Protein AF-A0A0F9NEZ1-F1 (afdb_monomer_lite)

Sequence (60 aa):
MTYKEAVDWLKGNRSMTNIIPQDPFETWQVRIAAVDASMTQQAYWIVKAYNDNDLWEALK

Organism: NCBI:txid412755

Radius of gyration: 15.25 Å; chains: 1; bounding box: 20×22×49 Å

Structure (mmCIF, N/CA/C/O backbone):
data_AF-A0A0F9NEZ1-F1
#
_entry.id   AF-A0A0F9NEZ1-F1
#
loop_
_atom_site.group_PDB
_atom_site.id
_atom_site.type_symbol
_atom_site.label_atom_id
_atom_site.label_alt_id
_atom_site.label_comp_id
_atom_site.label_asym_id
_atom_site.label_entity_id
_atom_site.label_seq_id
_atom_site.pdbx_PDB_ins_code
_atom_site.Cartn_x
_atom_site.Cartn_y
_atom_site.Cartn_z
_atom_site.occupancy
_atom_site.B_iso_or_equiv
_atom_site.auth_seq_id
_atom_site.auth_comp_id
_atom_site.auth_asym_id
_atom_site.auth_atom_id
_atom_site.pdbx_PDB_model_num
ATOM 1 N N . MET A 1 1 ? 3.777 10.557 -4.340 1.00 86.19 1 MET A N 1
ATOM 2 C CA . MET A 1 1 ? 4.140 9.170 -4.000 1.00 86.19 1 MET A CA 1
ATOM 3 C C . MET A 1 1 ? 4.959 8.612 -5.148 1.00 86.19 1 MET A C 1
ATOM 5 O O . MET A 1 1 ? 4.497 8.643 -6.280 1.00 86.19 1 MET A O 1
ATOM 9 N N . THR A 1 2 ? 6.191 8.200 -4.873 1.00 95.00 2 THR A N 1
ATOM 10 C CA . THR A 1 2 ? 7.079 7.527 -5.835 1.00 95.00 2 THR A CA 1
ATOM 11 C C . THR A 1 2 ? 6.701 6.047 -5.984 1.00 95.00 2 THR A C 1
ATOM 13 O O . THR A 1 2 ? 5.990 5.508 -5.137 1.00 95.00 2 THR A O 1
ATOM 16 N N . TYR A 1 3 ? 7.195 5.357 -7.021 1.00 94.31 3 TYR A N 1
ATOM 17 C CA . TYR A 1 3 ? 6.946 3.915 -7.197 1.00 94.31 3 TYR A CA 1
ATOM 18 C C . TYR A 1 3 ? 7.443 3.085 -6.002 1.00 94.31 3 TYR A C 1
ATOM 20 O O . TYR A 1 3 ? 6.716 2.239 -5.488 1.00 94.31 3 TYR A O 1
ATOM 28 N N . LYS A 1 4 ? 8.651 3.380 -5.498 1.00 95.69 4 LYS A N 1
ATOM 29 C CA . LYS A 1 4 ? 9.204 2.719 -4.306 1.00 95.69 4 LYS A CA 1
ATOM 30 C C . LYS A 1 4 ? 8.2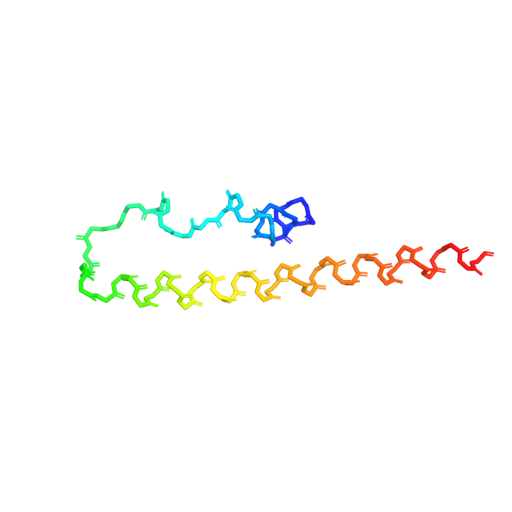79 2.890 -3.098 1.00 95.69 4 LYS A C 1
ATOM 32 O O . LYS A 1 4 ? 7.948 1.909 -2.442 1.00 95.69 4 LYS A O 1
ATOM 37 N N . GLU A 1 5 ? 7.821 4.116 -2.843 1.00 94.25 5 GLU A N 1
ATOM 38 C CA . GLU A 1 5 ? 6.885 4.391 -1.747 1.00 94.25 5 GLU A CA 1
ATOM 39 C C . GLU A 1 5 ? 5.542 3.680 -1.934 1.00 94.25 5 GLU A C 1
ATOM 41 O O . GLU A 1 5 ? 4.977 3.201 -0.956 1.00 94.25 5 GLU A O 1
ATOM 46 N N . ALA A 1 6 ? 5.034 3.595 -3.167 1.00 95.81 6 ALA A N 1
ATOM 47 C CA . ALA A 1 6 ? 3.804 2.872 -3.473 1.00 95.81 6 ALA A CA 1
ATOM 48 C C . ALA A 1 6 ? 3.944 1.370 -3.174 1.00 95.81 6 ALA A C 1
ATOM 50 O O . ALA A 1 6 ? 3.079 0.787 -2.523 1.00 95.81 6 ALA A O 1
ATOM 51 N N . VAL A 1 7 ? 5.062 0.750 -3.563 1.00 96.25 7 VAL A N 1
ATOM 52 C CA . VAL A 1 7 ? 5.349 -0.653 -3.225 1.00 96.25 7 VAL A CA 1
ATOM 53 C C . VAL A 1 7 ? 5.432 -0.849 -1.710 1.00 96.25 7 VAL A C 1
ATOM 55 O O . VAL A 1 7 ? 4.891 -1.825 -1.193 1.00 96.25 7 VAL A O 1
ATOM 58 N N . ASP A 1 8 ? 6.060 0.076 -0.984 1.00 95.50 8 ASP A N 1
ATOM 59 C CA . ASP A 1 8 ? 6.141 0.005 0.478 1.00 95.50 8 ASP A CA 1
ATOM 60 C C . ASP A 1 8 ? 4.758 0.139 1.146 1.00 95.50 8 ASP A C 1
ATOM 62 O O . ASP A 1 8 ? 4.481 -0.580 2.107 1.00 95.50 8 ASP A O 1
ATOM 66 N N . TRP A 1 9 ? 3.865 0.987 0.618 1.00 94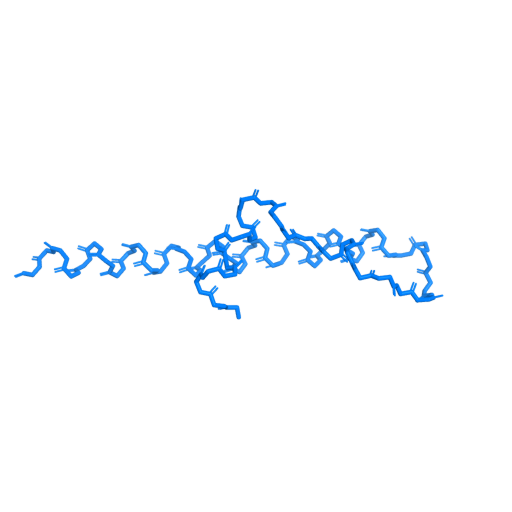.94 9 TRP A N 1
ATOM 67 C CA . TRP A 1 9 ? 2.461 1.061 1.048 1.00 94.94 9 TRP A CA 1
ATOM 68 C C . TRP A 1 9 ? 1.712 -0.255 0.814 1.00 94.94 9 TRP A C 1
ATOM 70 O O . TRP A 1 9 ? 1.053 -0.754 1.723 1.00 94.94 9 TRP A O 1
ATOM 80 N N . LEU A 1 10 ? 1.842 -0.858 -0.372 1.00 94.62 10 LEU A N 1
ATOM 81 C CA . LEU A 1 10 ? 1.150 -2.112 -0.702 1.00 94.62 10 LEU A CA 1
ATOM 82 C C . LEU A 1 10 ? 1.684 -3.324 0.074 1.00 94.62 10 LEU A C 1
ATOM 84 O O . LEU A 1 10 ? 0.948 -4.283 0.287 1.00 94.62 10 LEU A O 1
ATOM 88 N N . LYS A 1 11 ? 2.945 -3.288 0.521 1.00 95.06 11 LYS A N 1
ATOM 89 C CA . LYS A 1 11 ? 3.537 -4.316 1.394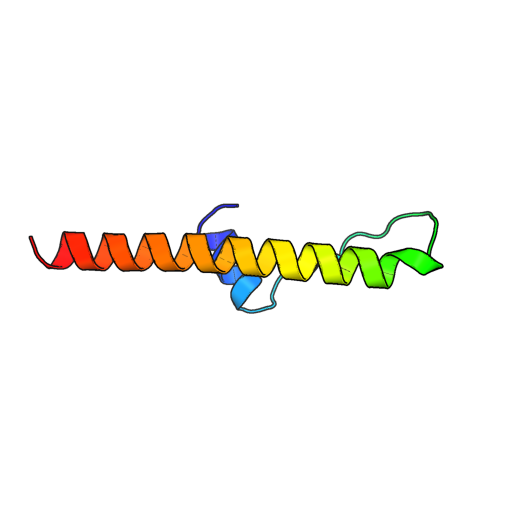 1.00 95.06 11 LYS A CA 1
ATOM 90 C C . LYS A 1 11 ? 3.176 -4.147 2.872 1.00 95.06 11 LYS A C 1
ATOM 92 O O . LYS A 1 11 ? 3.569 -4.986 3.676 1.00 95.06 11 LYS A O 1
ATOM 97 N N . GLY A 1 12 ? 2.466 -3.078 3.239 1.00 89.94 12 GLY A N 1
ATOM 98 C CA . GLY A 1 12 ? 2.146 -2.771 4.634 1.00 89.94 12 GLY A CA 1
ATOM 99 C C . GLY A 1 12 ? 3.330 -2.224 5.438 1.00 89.94 12 GLY A C 1
ATOM 100 O O . GLY A 1 12 ? 3.259 -2.154 6.659 1.00 89.94 12 GLY A O 1
ATOM 101 N N . ASN A 1 13 ? 4.412 -1.795 4.778 1.00 92.00 13 ASN A N 1
ATOM 102 C CA . ASN A 1 13 ? 5.575 -1.196 5.446 1.00 92.00 13 ASN A CA 1
ATOM 103 C C . ASN A 1 13 ? 5.325 0.266 5.862 1.00 92.00 13 ASN A C 1
ATOM 105 O O . ASN A 1 13 ? 6.193 0.900 6.465 1.00 92.00 13 ASN A O 1
ATOM 109 N N . ARG A 1 14 ? 4.169 0.834 5.498 1.00 86.56 14 ARG A N 1
ATOM 110 C CA . ARG A 1 14 ? 3.776 2.215 5.794 1.00 86.56 14 ARG A CA 1
ATOM 111 C C . ARG A 1 14 ? 2.355 2.261 6.351 1.00 86.56 14 ARG A C 1
ATOM 113 O O . ARG A 1 14 ? 1.477 1.564 5.859 1.00 86.56 14 ARG A O 1
ATOM 120 N N . SER A 1 15 ? 2.161 3.117 7.350 1.00 84.38 15 SER A N 1
ATOM 121 C CA . SER A 1 15 ? 0.866 3.516 7.904 1.00 84.38 15 SER A CA 1
ATOM 122 C C . SER A 1 15 ? 1.001 4.903 8.530 1.00 84.38 15 SER A C 1
ATOM 124 O O . SER A 1 15 ? 2.071 5.276 9.030 1.00 84.38 15 SER A O 1
ATOM 126 N N . MET A 1 16 ? -0.086 5.668 8.519 1.00 79.81 16 MET A N 1
ATOM 127 C CA . MET A 1 16 ? -0.186 6.953 9.200 1.00 79.81 16 MET A CA 1
ATOM 128 C C . MET A 1 16 ? -0.203 6.822 10.728 1.00 79.81 16 MET A C 1
ATOM 130 O O . MET A 1 16 ? -0.019 7.832 11.405 1.00 79.81 16 MET A O 1
ATOM 134 N N . THR A 1 17 ? -0.322 5.610 11.292 1.00 72.25 17 THR A N 1
ATOM 135 C CA . THR A 1 17 ? -0.130 5.370 12.737 1.00 72.25 17 THR A CA 1
ATOM 136 C C . THR A 1 17 ? 1.267 5.749 13.233 1.00 72.25 17 THR A C 1
ATOM 138 O O . THR A 1 17 ? 1.464 5.911 14.433 1.00 72.25 17 THR A O 1
ATOM 141 N N . ASN A 1 18 ? 2.244 5.892 12.331 1.00 64.62 18 ASN A N 1
ATOM 142 C CA . ASN A 1 18 ? 3.620 6.261 12.671 1.00 64.62 18 A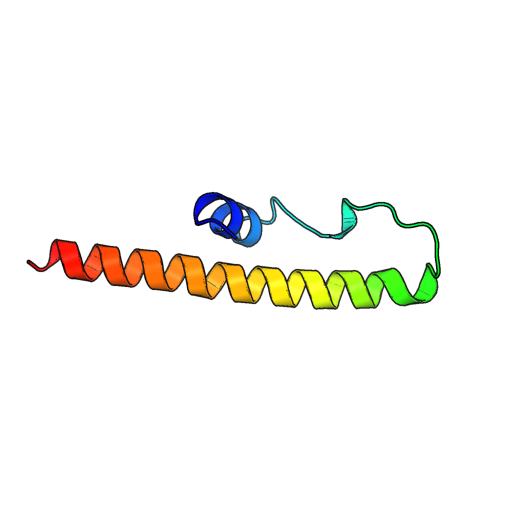SN A CA 1
ATOM 143 C C . ASN A 1 18 ? 3.812 7.769 12.915 1.00 64.62 18 ASN A C 1
ATOM 145 O O . ASN A 1 18 ? 4.910 8.199 13.263 1.00 64.62 18 ASN A O 1
ATOM 149 N N . ILE A 1 19 ? 2.771 8.582 12.717 1.00 65.38 19 ILE A N 1
ATOM 150 C CA . ILE A 1 19 ? 2.785 10.018 12.999 1.00 65.38 19 ILE A CA 1
ATOM 151 C C . ILE A 1 19 ? 2.079 10.212 14.339 1.00 65.38 19 ILE A C 1
ATOM 153 O O . ILE A 1 19 ? 0.906 9.880 14.437 1.00 65.38 19 ILE A O 1
ATOM 157 N N . ILE A 1 20 ? 2.781 10.725 15.359 1.00 58.44 20 ILE A N 1
ATOM 158 C CA . ILE A 1 20 ? 2.213 11.048 16.682 1.00 58.44 20 ILE A CA 1
ATOM 159 C C . ILE A 1 20 ? 1.666 12.486 16.653 1.00 58.44 20 ILE A C 1
ATOM 161 O O . ILE A 1 20 ? 2.466 13.421 16.583 1.00 58.44 20 ILE A O 1
ATOM 165 N N . PRO A 1 21 ? 0.344 12.710 16.733 1.00 61.41 21 PRO A N 1
ATOM 166 C CA . PRO A 1 21 ? -0.245 14.045 16.746 1.00 61.41 21 PRO A CA 1
ATOM 167 C C . PRO A 1 21 ? -0.982 14.318 18.067 1.00 61.41 21 PRO A C 1
ATOM 169 O O . PRO A 1 21 ? -1.497 13.409 18.716 1.00 61.41 21 PRO A O 1
ATOM 172 N N . GLN A 1 22 ? -1.027 15.588 18.476 1.00 64.00 22 GLN A N 1
ATOM 173 C CA . GLN A 1 22 ? -1.343 15.963 19.859 1.00 64.00 22 GLN A CA 1
ATOM 174 C C . GLN A 1 22 ? -2.834 16.190 20.212 1.00 64.00 22 GLN A C 1
ATOM 176 O O . GLN A 1 22 ? -3.100 16.294 21.399 1.00 64.00 22 GLN A O 1
ATOM 181 N N . ASP A 1 23 ? -3.804 16.229 19.279 1.00 64.50 23 ASP A N 1
ATOM 182 C CA . ASP A 1 23 ? -5.263 16.281 19.590 1.00 64.50 23 ASP A CA 1
ATOM 183 C C . ASP A 1 23 ? -6.134 16.306 18.301 1.00 64.50 23 ASP A C 1
ATOM 185 O O . ASP A 1 23 ? -5.612 16.701 17.252 1.00 64.50 23 ASP A O 1
ATOM 189 N N . PRO A 1 24 ? -7.444 15.940 18.297 1.00 64.12 24 PRO A N 1
ATOM 190 C CA . PRO A 1 24 ? -8.200 15.178 19.295 1.00 64.12 24 PRO A CA 1
ATOM 191 C C . PRO A 1 24 ? -8.145 13.664 19.060 1.00 64.12 24 PRO A C 1
ATOM 193 O O . PRO A 1 24 ? -8.578 13.171 18.010 1.00 64.12 24 PRO A O 1
ATOM 196 N N . PHE A 1 25 ? -7.637 12.928 20.058 1.00 67.25 25 PHE A N 1
ATOM 197 C CA . PHE A 1 25 ? -7.351 11.478 20.023 1.00 67.25 25 PHE A CA 1
ATOM 198 C C . PHE A 1 25 ? -8.529 10.621 19.528 1.00 67.25 25 PHE A C 1
ATOM 200 O O . PHE A 1 25 ? -8.350 9.685 18.752 1.00 67.25 25 PHE A O 1
ATOM 207 N N . GLU A 1 26 ? -9.749 10.992 19.909 1.00 72.88 26 GLU A N 1
ATOM 208 C CA . GLU A 1 26 ? -10.980 10.237 19.648 1.00 72.88 26 GLU A CA 1
ATOM 209 C C . GLU A 1 26 ? -11.297 10.070 18.155 1.00 72.88 26 GLU A C 1
ATOM 211 O O . GLU A 1 26 ? -11.874 9.067 17.743 1.00 72.88 26 GLU A O 1
ATOM 216 N N . THR A 1 27 ? -10.888 11.027 17.313 1.00 74.19 27 THR A N 1
ATOM 217 C CA . THR A 1 27 ? -11.140 10.960 15.861 1.00 74.19 27 THR A CA 1
ATOM 218 C C . THR A 1 27 ? -9.935 10.465 15.062 1.00 74.19 27 THR A C 1
ATOM 220 O O . THR A 1 27 ? -10.042 10.260 13.851 1.00 74.19 27 THR A O 1
ATOM 223 N N . TRP A 1 28 ? -8.786 10.246 15.713 1.00 79.62 28 TRP A N 1
ATOM 224 C CA . TRP A 1 28 ? -7.537 9.909 15.029 1.00 79.62 28 TRP A CA 1
ATOM 225 C C . TRP A 1 28 ? -7.559 8.529 14.400 1.00 79.62 28 TRP A C 1
ATOM 227 O O . TRP A 1 28 ? -7.115 8.386 13.268 1.00 79.62 28 TRP A O 1
ATOM 237 N N . GLN A 1 29 ? -8.126 7.534 15.077 1.00 80.88 29 GLN A N 1
ATOM 238 C CA . GLN A 1 29 ? -8.216 6.176 14.536 1.00 80.88 29 GLN A CA 1
ATOM 239 C C . GLN A 1 29 ? -9.001 6.152 13.217 1.00 80.88 29 GLN A C 1
ATOM 241 O O . GLN A 1 29 ? -8.565 5.544 12.242 1.00 80.88 29 GLN A O 1
ATOM 246 N N . VAL A 1 30 ? -10.113 6.890 13.158 1.00 84.75 30 VAL A N 1
ATOM 247 C CA . VAL A 1 30 ? -10.946 7.012 11.953 1.00 84.75 30 VAL A CA 1
ATOM 248 C C . VAL A 1 30 ? -10.208 7.766 10.846 1.00 84.75 30 VAL A C 1
ATOM 250 O O . VAL A 1 30 ? -10.228 7.344 9.692 1.00 84.75 30 VAL A O 1
ATOM 253 N N . ARG A 1 31 ? -9.517 8.864 11.181 1.00 83.56 31 ARG A N 1
ATOM 254 C CA . ARG A 1 31 ? -8.739 9.650 10.209 1.00 83.56 31 ARG A CA 1
ATOM 255 C C . ARG A 1 31 ? -7.549 8.865 9.665 1.00 83.56 31 ARG A C 1
ATOM 257 O O . ARG A 1 31 ? -7.335 8.879 8.461 1.00 83.56 31 ARG A O 1
ATOM 264 N N . ILE A 1 32 ? -6.812 8.162 10.522 1.00 86.31 32 ILE A N 1
ATOM 265 C CA . ILE A 1 32 ? -5.703 7.285 10.129 1.00 86.31 32 ILE A CA 1
ATOM 266 C C . ILE A 1 32 ? -6.218 6.207 9.189 1.00 86.31 32 ILE A C 1
ATOM 268 O O . ILE A 1 32 ? -5.667 6.062 8.108 1.00 86.31 32 ILE A O 1
ATOM 272 N N . ALA A 1 33 ? -7.309 5.520 9.540 1.00 88.19 33 ALA A N 1
ATOM 273 C CA . ALA A 1 33 ? -7.885 4.493 8.678 1.00 88.19 33 ALA A CA 1
ATOM 274 C C . ALA A 1 33 ? -8.305 5.054 7.308 1.00 88.19 33 ALA A C 1
ATOM 276 O O . ALA A 1 33 ? -8.019 4.450 6.276 1.00 88.19 33 ALA A O 1
ATOM 277 N N . ALA A 1 34 ? -8.945 6.228 7.279 1.00 90.38 34 ALA A N 1
ATOM 278 C CA . ALA A 1 34 ? -9.356 6.874 6.035 1.00 90.38 34 ALA A CA 1
ATOM 279 C C . ALA A 1 34 ? -8.159 7.307 5.171 1.00 90.38 34 ALA A C 1
ATOM 281 O O . ALA A 1 34 ? -8.180 7.144 3.947 1.00 90.38 34 ALA A O 1
ATOM 282 N N . VAL A 1 35 ? -7.106 7.845 5.794 1.00 90.44 35 VAL A N 1
ATOM 283 C CA . VAL A 1 35 ? -5.895 8.251 5.074 1.00 90.44 35 VAL A CA 1
ATOM 284 C C . VAL A 1 35 ? -5.111 7.030 4.605 1.00 90.44 35 VAL A C 1
ATOM 286 O O . VAL A 1 35 ? -4.728 7.004 3.442 1.00 90.44 35 VAL A O 1
ATOM 289 N N . ASP A 1 36 ? -4.938 6.000 5.432 1.00 92.88 36 ASP A N 1
ATOM 290 C CA . ASP A 1 36 ? -4.287 4.747 5.035 1.00 92.88 36 ASP A CA 1
ATOM 291 C C . ASP A 1 36 ? -5.015 4.115 3.845 1.00 92.88 36 ASP A C 1
ATOM 293 O O . ASP A 1 36 ? -4.379 3.791 2.845 1.00 92.88 36 ASP A O 1
ATOM 297 N N . ALA A 1 37 ? -6.350 4.049 3.876 1.00 94.06 37 ALA A N 1
ATOM 298 C CA . ALA A 1 37 ? -7.137 3.561 2.745 1.00 94.06 37 ALA A CA 1
ATOM 299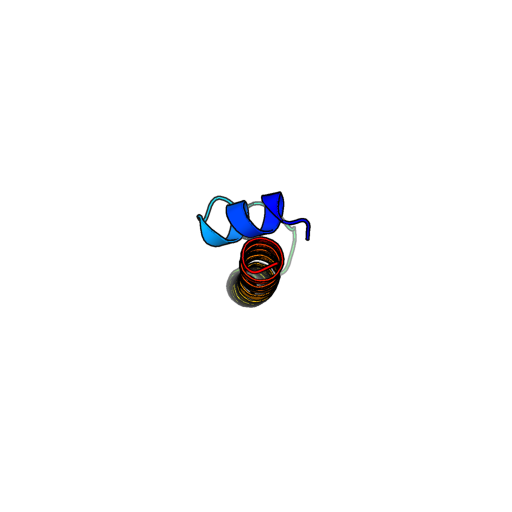 C C . ALA A 1 37 ? -6.898 4.388 1.468 1.00 94.06 37 ALA A C 1
ATOM 301 O O . ALA A 1 37 ? -6.701 3.826 0.388 1.00 94.06 37 ALA A O 1
ATOM 302 N N . SER A 1 38 ? -6.863 5.718 1.592 1.00 95.25 38 SER A N 1
ATOM 303 C CA . SER A 1 38 ? -6.622 6.626 0.463 1.00 95.25 38 SER A CA 1
ATOM 304 C C . SER A 1 38 ? -5.209 6.463 -0.110 1.00 95.25 38 SER A C 1
ATOM 306 O O . SER A 1 38 ? -5.023 6.428 -1.327 1.00 95.25 38 SER A O 1
ATOM 308 N N . MET A 1 39 ? -4.206 6.312 0.758 1.00 95.44 39 MET A N 1
ATOM 309 C CA . MET A 1 39 ? -2.806 6.138 0.369 1.00 95.44 39 MET A CA 1
ATOM 310 C C . MET A 1 39 ? -2.572 4.772 -0.275 1.00 95.44 39 MET A C 1
ATOM 312 O O . MET A 1 39 ? -1.922 4.692 -1.316 1.00 95.44 39 MET A O 1
ATOM 316 N N . THR A 1 40 ? -3.160 3.707 0.269 1.00 96.38 40 THR A N 1
ATOM 317 C CA . THR A 1 40 ? -3.132 2.372 -0.339 1.00 96.38 40 THR A CA 1
ATOM 318 C C . THR A 1 40 ? -3.820 2.367 -1.705 1.00 96.38 40 THR A C 1
ATOM 320 O O . THR A 1 40 ? -3.292 1.781 -2.652 1.00 96.38 40 THR A O 1
ATOM 323 N N . GLN A 1 41 ? -4.953 3.063 -1.856 1.00 97.56 41 GLN A N 1
ATOM 324 C CA . GLN A 1 41 ? -5.623 3.196 -3.152 1.00 97.56 41 GLN A CA 1
ATOM 325 C C . GLN A 1 41 ? -4.743 3.934 -4.171 1.00 97.56 41 GLN A C 1
ATOM 327 O O . GLN A 1 41 ? -4.607 3.486 -5.309 1.00 97.56 41 GLN A O 1
ATOM 332 N N . GLN A 1 42 ? -4.109 5.040 -3.776 1.00 97.19 42 GLN A N 1
ATOM 333 C CA . GLN A 1 42 ? -3.179 5.760 -4.645 1.00 97.19 42 GLN A CA 1
ATOM 334 C C . GLN A 1 42 ? -1.974 4.889 -5.036 1.00 97.19 42 GLN A C 1
ATOM 336 O O . GLN A 1 42 ? -1.573 4.878 -6.201 1.00 97.19 42 GLN A O 1
ATOM 341 N N . ALA A 1 43 ? -1.424 4.129 -4.085 1.00 97.50 43 ALA A N 1
ATOM 342 C CA . ALA A 1 43 ? -0.310 3.218 -4.315 1.00 97.50 43 ALA A CA 1
ATOM 343 C C . ALA A 1 43 ? -0.650 2.132 -5.346 1.00 97.50 43 ALA A C 1
ATOM 345 O O . ALA A 1 43 ? 0.149 1.872 -6.247 1.00 97.50 43 ALA A O 1
ATOM 346 N N . TYR A 1 44 ? -1.855 1.554 -5.264 1.00 97.44 44 TYR A N 1
ATOM 347 C CA . TYR A 1 44 ? -2.348 0.583 -6.243 1.00 97.44 44 TYR A CA 1
ATOM 348 C C . TYR A 1 44 ? -2.311 1.143 -7.668 1.00 97.44 44 TYR A C 1
ATOM 350 O O . TYR A 1 44 ? -1.769 0.501 -8.567 1.00 97.44 44 TYR A O 1
ATOM 358 N N . TRP A 1 45 ? -2.838 2.353 -7.878 1.00 97.62 45 TRP A N 1
ATOM 359 C CA . TRP A 1 45 ? -2.904 2.944 -9.216 1.00 97.62 45 TRP A CA 1
ATOM 360 C C . TRP A 1 45 ? -1.530 3.272 -9.792 1.00 97.62 45 TRP A C 1
ATOM 362 O O . TRP A 1 45 ? -1.312 3.077 -10.985 1.00 97.62 45 TRP A O 1
ATOM 372 N N . ILE A 1 46 ? -0.589 3.707 -8.952 1.00 96.56 46 ILE A N 1
ATOM 373 C CA . ILE A 1 46 ? 0.795 3.952 -9.373 1.00 96.56 46 ILE A CA 1
ATOM 374 C C . ILE A 1 46 ? 1.468 2.645 -9.806 1.00 96.56 46 ILE A C 1
ATOM 376 O O . ILE A 1 46 ? 2.076 2.599 -10.873 1.00 96.56 46 ILE A O 1
ATOM 380 N N . VAL A 1 47 ? 1.348 1.579 -9.007 1.00 96.25 47 VAL A N 1
ATOM 381 C CA . VAL A 1 47 ? 1.971 0.282 -9.325 1.00 96.25 47 VAL A CA 1
ATOM 382 C C . VAL A 1 47 ? 1.335 -0.351 -10.559 1.00 96.25 47 VAL A C 1
ATOM 384 O O . VAL A 1 47 ? 2.049 -0.882 -11.406 1.00 96.25 47 VAL A O 1
ATOM 387 N N . LYS A 1 48 ? 0.011 -0.243 -10.710 1.00 95.38 48 LYS A N 1
ATOM 388 C CA . LYS A 1 48 ? -0.683 -0.700 -11.914 1.00 95.38 48 LYS A CA 1
ATOM 389 C C . LYS A 1 48 ? -0.185 0.030 -13.162 1.00 95.38 48 LYS A C 1
ATOM 391 O O . LYS A 1 48 ? 0.206 -0.628 -14.115 1.00 95.38 48 LYS A O 1
ATOM 396 N N . ALA A 1 49 ? -0.153 1.364 -13.140 1.00 94.00 49 ALA A N 1
ATOM 397 C CA . ALA A 1 49 ? 0.297 2.154 -14.285 1.00 94.00 49 ALA A CA 1
ATOM 398 C C . ALA A 1 49 ? 1.750 1.840 -14.679 1.00 94.00 49 ALA A C 1
ATOM 400 O O . ALA A 1 49 ? 2.067 1.803 -15.863 1.00 94.00 49 ALA A O 1
ATOM 401 N N . TYR A 1 50 ? 2.619 1.585 -13.694 1.00 93.62 50 TYR A N 1
ATOM 402 C CA . TYR A 1 50 ? 3.997 1.165 -13.940 1.00 93.62 50 TYR A CA 1
ATOM 403 C C . TYR A 1 50 ? 4.057 -0.190 -14.662 1.00 93.62 50 TYR A C 1
ATOM 405 O O . TYR A 1 50 ? 4.670 -0.286 -15.719 1.00 93.62 50 TYR A O 1
ATOM 413 N N . ASN A 1 51 ? 3.349 -1.203 -14.152 1.00 91.56 51 ASN A N 1
ATOM 414 C CA . ASN A 1 51 ? 3.317 -2.535 -14.765 1.00 91.56 51 ASN A CA 1
ATOM 415 C C . ASN A 1 51 ? 2.671 -2.528 -16.159 1.00 91.56 51 ASN A C 1
ATOM 417 O O . ASN A 1 51 ? 3.149 -3.216 -17.057 1.00 91.56 51 ASN A O 1
ATOM 421 N N . ASP A 1 52 ? 1.600 -1.754 -16.349 1.00 91.44 52 ASP A N 1
ATOM 422 C CA . ASP A 1 52 ? 0.930 -1.619 -17.646 1.00 91.44 52 ASP A CA 1
ATOM 423 C C . ASP A 1 52 ? 1.868 -0.964 -18.681 1.00 91.44 52 ASP A C 1
ATOM 425 O O . ASP A 1 52 ? 1.888 -1.367 -19.844 1.00 91.44 52 ASP A O 1
ATOM 429 N N . ASN A 1 53 ? 2.686 0.009 -18.262 1.00 86.88 53 ASN A N 1
ATOM 430 C CA . ASN A 1 53 ? 3.689 0.637 -19.122 1.00 86.88 53 ASN A CA 1
ATOM 431 C C . ASN A 1 53 ? 4.863 -0.305 -19.440 1.00 86.88 53 ASN A C 1
ATOM 433 O O . ASN A 1 53 ? 5.285 -0.391 -20.590 1.00 86.88 53 ASN A O 1
ATOM 437 N N . ASP A 1 54 ? 5.357 -1.053 -18.452 1.00 82.81 54 ASP A N 1
ATOM 438 C CA . ASP A 1 54 ? 6.413 -2.052 -18.662 1.00 82.81 54 ASP A CA 1
ATOM 439 C C . ASP A 1 54 ? 5.959 -3.151 -19.639 1.00 82.81 54 ASP A C 1
ATOM 441 O O . ASP A 1 54 ? 6.713 -3.551 -20.529 1.00 82.81 54 ASP A O 1
ATOM 445 N N . LEU A 1 55 ? 4.705 -3.606 -19.525 1.00 75.12 55 LEU A N 1
ATOM 446 C CA . LEU A 1 55 ? 4.099 -4.550 -20.469 1.00 75.12 55 LEU A CA 1
ATOM 447 C C . LEU A 1 55 ? 4.018 -3.974 -21.886 1.00 75.12 55 LEU A C 1
ATOM 449 O O . LEU A 1 55 ? 4.236 -4.702 -22.852 1.00 75.12 55 LEU A O 1
ATOM 453 N N . TRP A 1 56 ? 3.713 -2.683 -22.019 1.00 69.06 56 TRP A N 1
ATOM 454 C CA . TRP A 1 56 ? 3.667 -2.012 -23.314 1.00 69.06 56 TRP A CA 1
ATOM 455 C C . TRP A 1 56 ? 5.045 -1.918 -23.977 1.00 69.06 56 TRP A C 1
ATOM 457 O O . TRP A 1 56 ? 5.162 -2.190 -25.171 1.00 69.06 56 TRP A O 1
ATOM 467 N N . GLU A 1 57 ? 6.096 -1.576 -23.227 1.00 73.88 57 GLU A N 1
ATOM 468 C CA . GLU A 1 57 ? 7.461 -1.534 -23.769 1.00 73.88 57 GLU A CA 1
ATOM 469 C C . GLU A 1 57 ? 7.987 -2.928 -24.144 1.00 73.88 57 GLU A C 1
ATOM 471 O O . GLU A 1 57 ? 8.715 -3.052 -25.123 1.00 73.88 57 GLU A O 1
ATOM 476 N N . ALA A 1 58 ? 7.585 -3.988 -23.436 1.00 69.19 58 ALA A N 1
ATOM 477 C CA . ALA A 1 58 ? 7.984 -5.363 -23.758 1.00 69.19 58 ALA A CA 1
ATOM 478 C C . ALA A 1 58 ? 7.369 -5.917 -25.062 1.00 69.19 58 ALA A C 1
ATOM 480 O O . ALA A 1 58 ? 7.833 -6.940 -25.567 1.00 69.19 58 ALA A O 1
ATOM 481 N N . LEU A 1 59 ? 6.311 -5.285 -25.583 1.00 71.12 59 LEU A N 1
ATOM 482 C CA . LEU A 1 59 ? 5.621 -5.689 -26.815 1.00 71.12 59 LEU A CA 1
ATOM 483 C C . LEU A 1 59 ? 6.115 -4.948 -28.073 1.00 71.12 59 LEU A C 1
ATOM 485 O O . LEU A 1 59 ? 5.624 -5.245 -29.165 1.00 71.12 59 LEU A O 1
ATOM 489 N N . LYS A 1 60 ? 7.038 -3.989 -27.931 1.00 63.12 60 LYS A N 1
ATOM 490 C CA . LYS A 1 60 ? 7.675 -3.264 -29.044 1.00 63.12 60 LYS A CA 1
ATOM 491 C C . LYS A 1 60 ? 8.954 -3.955 -29.507 1.00 63.12 60 LYS A C 1
ATOM 493 O O . LYS A 1 60 ? 9.209 -3.896 -30.730 1.00 63.12 60 LYS A O 1
#

Secondary structure (DSSP, 8-state):
--HHHHHHHHTT---GGGS---S-HHHHHHHHHHHHHHHHHHHHHHHHHHHHHHHHHHT-

pLDDT: mean 84.91, std 12.0, range [58.44, 9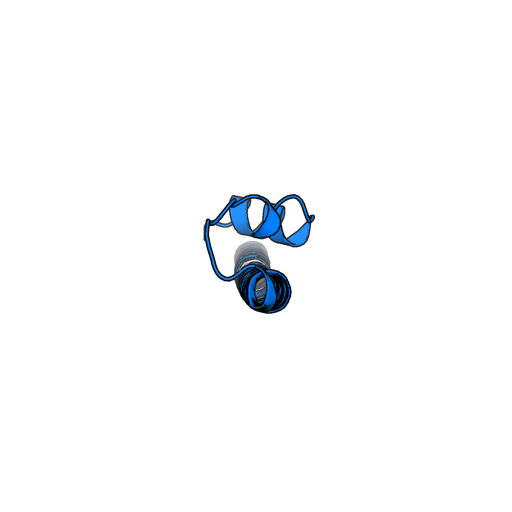7.62]

Foldseek 3Di:
DDLVVLVCLLVVVDFPVPDDDDDDPVCVVVVRVVVSVVSNVVSVVNNVVVVVVVVVVVVD